Protein AF-A0A2S7Q6Q3-F1 (afdb_monomer_lite)

Structure (mmCIF, N/CA/C/O backbone):
data_AF-A0A2S7Q6Q3-F1
#
_entry.id   AF-A0A2S7Q6Q3-F1
#
loop_
_atom_site.group_PDB
_atom_site.id
_atom_site.type_symbol
_atom_site.label_atom_id
_atom_site.label_alt_id
_atom_site.label_comp_id
_atom_site.label_asym_id
_atom_site.label_entity_id
_atom_site.label_seq_id
_atom_site.pdbx_PDB_ins_code
_atom_site.Cartn_x
_atom_site.Cartn_y
_atom_site.Cartn_z
_atom_site.occupancy
_atom_site.B_iso_or_equiv
_atom_site.auth_seq_id
_atom_site.auth_comp_id
_atom_site.auth_asym_id
_atom_site.auth_atom_id
_atom_site.pdbx_PDB_model_num
ATOM 1 N N . MET A 1 1 ? 13.730 12.393 -16.779 1.00 71.25 1 MET A N 1
ATOM 2 C CA . MET A 1 1 ? 12.632 12.925 -15.943 1.00 71.25 1 MET A CA 1
ATOM 3 C C . MET A 1 1 ? 12.917 12.567 -14.499 1.00 71.25 1 MET A C 1
ATOM 5 O O . MET A 1 1 ? 13.514 11.523 -14.273 1.00 71.25 1 MET A O 1
ATOM 9 N N . ALA A 1 2 ? 12.558 13.436 -13.554 1.00 83.56 2 ALA A N 1
ATOM 10 C CA . ALA A 1 2 ? 12.604 13.091 -12.135 1.00 83.56 2 ALA A CA 1
ATOM 11 C C . ALA A 1 2 ? 11.394 12.199 -11.784 1.00 83.56 2 ALA A C 1
ATOM 13 O O . ALA A 1 2 ? 10.334 12.405 -12.381 1.00 83.56 2 ALA A O 1
ATOM 14 N N . PRO A 1 3 ? 11.539 11.223 -10.870 1.00 84.44 3 PRO A N 1
ATOM 15 C CA . PRO A 1 3 ? 10.430 10.377 -10.432 1.00 84.44 3 PRO A CA 1
ATOM 16 C C . PRO A 1 3 ? 9.359 11.199 -9.700 1.00 84.44 3 PRO A C 1
ATOM 18 O O . PRO A 1 3 ? 9.679 12.150 -8.980 1.00 84.44 3 PRO A O 1
ATOM 21 N N . ILE A 1 4 ? 8.092 10.829 -9.890 1.00 89.88 4 ILE A N 1
ATOM 22 C CA . ILE A 1 4 ? 6.949 11.425 -9.191 1.00 89.88 4 ILE A CA 1
ATOM 23 C C . ILE A 1 4 ? 6.677 10.550 -7.974 1.00 89.88 4 ILE A C 1
ATOM 25 O O . ILE A 1 4 ? 6.465 9.361 -8.127 1.00 89.88 4 ILE A O 1
ATOM 29 N N . ASN A 1 5 ? 6.672 11.128 -6.775 1.00 92.69 5 ASN A N 1
ATOM 30 C CA . ASN A 1 5 ? 6.362 10.382 -5.556 1.00 92.69 5 ASN A CA 1
ATOM 31 C C . ASN A 1 5 ? 4.971 10.781 -5.064 1.00 92.69 5 ASN A C 1
ATOM 33 O O . ASN A 1 5 ? 4.722 11.969 -4.840 1.00 92.69 5 ASN A O 1
ATOM 37 N N . ILE A 1 6 ? 4.088 9.803 -4.874 1.00 93.06 6 ILE A N 1
ATOM 38 C CA . ILE A 1 6 ? 2.717 10.020 -4.406 1.00 93.06 6 ILE A CA 1
ATOM 39 C C . ILE A 1 6 ? 2.528 9.310 -3.067 1.00 93.06 6 ILE A C 1
ATOM 41 O O . ILE A 1 6 ? 2.909 8.152 -2.899 1.00 93.06 6 ILE A O 1
ATOM 45 N N . VAL A 1 7 ? 1.911 10.019 -2.120 1.00 94.00 7 VAL A N 1
ATOM 46 C CA . VAL A 1 7 ? 1.376 9.440 -0.885 1.00 94.00 7 VAL A CA 1
ATOM 47 C C . VAL A 1 7 ? -0.128 9.664 -0.883 1.00 94.00 7 VAL A C 1
ATOM 49 O O . VAL A 1 7 ? -0.582 10.808 -0.833 1.00 94.00 7 VAL A O 1
ATOM 52 N N . ALA A 1 8 ? -0.901 8.584 -0.934 1.00 92.81 8 ALA A N 1
ATOM 53 C CA . ALA A 1 8 ? -2.351 8.644 -0.831 1.00 92.81 8 ALA A CA 1
ATOM 54 C C . ALA A 1 8 ? -2.803 8.168 0.554 1.00 92.81 8 ALA A C 1
ATOM 56 O O . ALA A 1 8 ? -2.400 7.105 1.019 1.00 92.81 8 ALA A O 1
ATOM 57 N N . ILE A 1 9 ? -3.659 8.960 1.205 1.00 92.88 9 ILE A N 1
ATOM 58 C CA . ILE A 1 9 ? -4.295 8.608 2.479 1.00 92.88 9 ILE A CA 1
ATOM 59 C C . ILE A 1 9 ? -5.777 8.395 2.205 1.00 92.88 9 ILE A C 1
ATOM 61 O O . ILE A 1 9 ? -6.508 9.333 1.884 1.00 92.88 9 ILE A O 1
ATOM 65 N N . ILE A 1 10 ? -6.224 7.155 2.338 1.00 93.06 10 ILE A N 1
ATOM 66 C CA 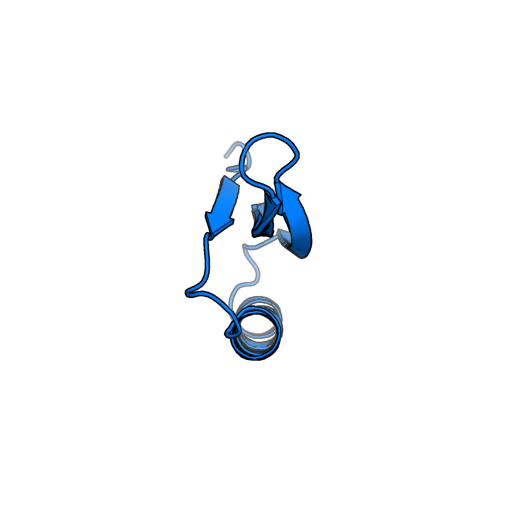. ILE A 1 10 ? -7.595 6.752 2.054 1.00 93.06 10 ILE A CA 1
ATOM 67 C C . ILE A 1 10 ? -8.284 6.478 3.386 1.00 93.06 10 ILE A C 1
ATOM 69 O O . ILE A 1 10 ? -7.825 5.649 4.166 1.00 93.06 10 ILE A O 1
ATOM 73 N N . SER A 1 11 ? -9.390 7.178 3.652 1.00 92.38 11 SER A N 1
ATOM 74 C CA . SER A 1 11 ? -10.228 6.965 4.840 1.00 92.38 11 SER A CA 1
ATOM 75 C C . SER A 1 11 ? -11.457 6.138 4.453 1.00 92.38 11 SER A C 1
ATOM 77 O O . SER A 1 11 ? -12.396 6.686 3.866 1.00 92.38 11 SER A O 1
ATOM 79 N N . PRO A 1 12 ? -11.472 4.820 4.717 1.00 90.88 12 PRO A N 1
ATOM 80 C CA . PRO A 1 12 ? -12.586 3.963 4.348 1.00 90.88 12 PRO A CA 1
ATOM 81 C C . PRO A 1 12 ? -13.810 4.278 5.211 1.00 90.88 12 PRO A C 1
ATOM 83 O O . PRO A 1 12 ? -13.713 4.811 6.317 1.00 90.88 12 PRO A O 1
ATOM 86 N N . LYS A 1 13 ? -14.993 3.880 4.735 1.00 91.62 13 LYS A N 1
ATOM 87 C CA . LYS A 1 13 ? -16.178 3.833 5.603 1.00 91.62 13 LYS A CA 1
ATOM 88 C C . LYS A 1 13 ? -15.918 2.871 6.772 1.00 91.62 13 LYS A C 1
ATOM 90 O O . LYS A 1 13 ? -15.250 1.853 6.591 1.00 91.62 13 LYS A O 1
ATOM 95 N N . ALA A 1 14 ? -16.490 3.164 7.940 1.00 89.19 14 ALA A N 1
ATOM 96 C CA . ALA A 1 14 ? -16.350 2.320 9.127 1.00 89.19 14 ALA A CA 1
ATOM 97 C C . ALA A 1 14 ? -16.685 0.844 8.821 1.00 89.19 14 ALA A C 1
ATOM 99 O O . ALA A 1 14 ? -17.695 0.551 8.174 1.00 89.19 14 ALA A O 1
ATOM 100 N N . GLY A 1 15 ? -15.811 -0.074 9.249 1.00 90.75 15 GLY A N 1
ATOM 101 C CA . GLY A 1 15 ? -15.951 -1.517 9.018 1.00 90.75 15 GLY A CA 1
ATOM 102 C C . GLY A 1 15 ? -15.728 -1.978 7.570 1.00 90.75 15 GLY A C 1
ATOM 103 O O . GLY A 1 15 ? -16.090 -3.101 7.228 1.00 90.75 15 GLY A O 1
ATOM 104 N N . LYS A 1 16 ? -15.189 -1.126 6.685 1.00 93.50 16 LYS A N 1
ATOM 105 C CA . LYS A 1 16 ? -14.900 -1.470 5.275 1.00 93.50 16 LYS A CA 1
ATOM 106 C C . LYS A 1 16 ? -13.412 -1.525 4.940 1.00 93.50 16 LYS A C 1
ATOM 108 O O . LYS A 1 16 ? -13.077 -1.688 3.770 1.00 93.50 16 LYS A O 1
ATOM 113 N N . VAL A 1 17 ? -12.546 -1.388 5.935 1.00 93.38 17 VAL A N 1
ATOM 114 C CA . VAL A 1 17 ? -11.092 -1.295 5.763 1.00 93.38 17 VAL A CA 1
ATOM 115 C C . VAL A 1 17 ? -10.537 -2.558 5.115 1.00 93.38 17 VAL A C 1
ATOM 117 O O . VAL A 1 17 ? -9.947 -2.4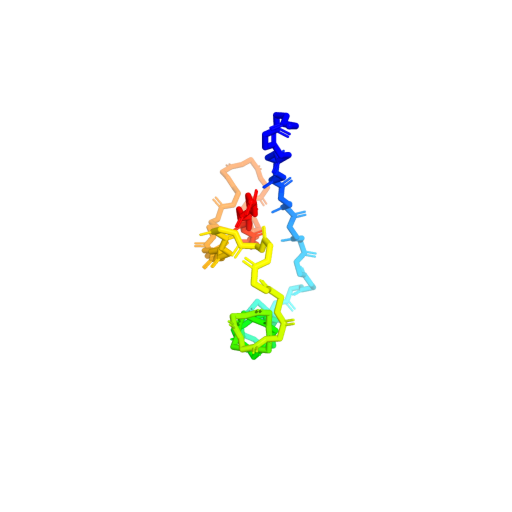56 4.044 1.00 93.38 17 VAL A O 1
ATOM 120 N N . ASP A 1 18 ? -10.843 -3.736 5.661 1.00 92.12 18 ASP A N 1
ATOM 121 C CA . ASP A 1 18 ? -10.378 -5.017 5.109 1.00 92.12 18 ASP A CA 1
ATOM 122 C C . ASP A 1 18 ? -10.800 -5.212 3.651 1.00 92.12 18 ASP A C 1
ATOM 124 O O . ASP A 1 18 ? -9.993 -5.566 2.791 1.00 92.12 18 ASP A O 1
ATOM 128 N N . ARG A 1 19 ? -12.069 -4.912 3.340 1.00 94.75 19 ARG A N 1
ATOM 129 C CA . ARG A 1 19 ? -12.579 -5.037 1.970 1.00 94.75 19 ARG A CA 1
ATOM 130 C C . ARG A 1 19 ? -11.895 -4.057 1.022 1.00 94.75 19 ARG A C 1
ATOM 132 O O . ARG A 1 19 ? -11.667 -4.393 -0.137 1.00 94.75 19 ARG A O 1
ATOM 139 N N . LEU A 1 20 ? -11.606 -2.841 1.480 1.00 94.56 20 LEU A N 1
ATOM 140 C CA . LEU A 1 20 ? -10.907 -1.869 0.652 1.00 94.56 20 LEU A CA 1
ATOM 141 C C . LEU A 1 20 ? -9.444 -2.273 0.443 1.00 94.56 20 LEU A C 1
ATOM 143 O O . LEU A 1 20 ? -8.957 -2.166 -0.676 1.00 94.56 20 LEU A O 1
ATOM 147 N N . LEU A 1 21 ? -8.774 -2.796 1.471 1.00 91.75 21 LEU A N 1
ATOM 148 C CA . LEU A 1 21 ? -7.402 -3.293 1.378 1.00 91.75 21 LEU A CA 1
ATOM 149 C C . LEU A 1 21 ? -7.281 -4.458 0.385 1.00 91.75 21 LEU A C 1
ATOM 151 O O . LEU A 1 21 ? -6.347 -4.493 -0.417 1.00 91.75 21 LEU A O 1
ATOM 155 N N . GLU A 1 22 ? -8.253 -5.372 0.375 1.00 94.00 22 GLU A N 1
ATOM 156 C CA . GLU A 1 22 ? -8.334 -6.443 -0.623 1.00 94.00 22 GLU A CA 1
ATOM 157 C C . GLU A 1 22 ? -8.431 -5.883 -2.052 1.00 94.00 22 GLU A C 1
ATOM 159 O O . GLU A 1 22 ? -7.691 -6.309 -2.938 1.00 94.00 22 GLU A O 1
ATOM 164 N N . LEU A 1 23 ? -9.300 -4.890 -2.280 1.00 94.50 23 LEU A N 1
ATOM 165 C CA . LEU A 1 23 ? -9.451 -4.251 -3.592 1.00 94.50 23 LEU A CA 1
ATOM 166 C C . LEU A 1 23 ? -8.171 -3.522 -4.018 1.00 94.50 23 LEU A C 1
ATOM 168 O O . LEU A 1 23 ? -7.737 -3.667 -5.156 1.00 94.50 23 LEU A O 1
ATOM 172 N N . VAL A 1 24 ? -7.527 -2.791 -3.105 1.00 92.62 24 VAL A N 1
ATOM 173 C CA . VAL A 1 24 ? -6.249 -2.109 -3.370 1.00 92.62 24 VAL A CA 1
ATOM 174 C C . VAL A 1 24 ? -5.146 -3.118 -3.704 1.00 92.62 24 VAL A C 1
ATOM 176 O O . VAL A 1 24 ? -4.323 -2.859 -4.578 1.00 92.62 24 VAL A O 1
ATOM 179 N N . SER A 1 25 ? -5.163 -4.298 -3.083 1.00 90.31 25 SER A N 1
ATOM 180 C CA . SER A 1 25 ? -4.211 -5.373 -3.387 1.00 90.31 25 SER A CA 1
ATOM 181 C C . SER A 1 25 ? -4.398 -5.943 -4.798 1.00 90.31 25 SER A C 1
ATOM 183 O O . SER A 1 25 ? -3.424 -6.321 -5.443 1.00 90.31 25 SER A O 1
ATOM 185 N N . GLN A 1 26 ? -5.632 -5.986 -5.308 1.00 93.88 26 GLN A N 1
ATOM 186 C CA . GLN A 1 26 ? -5.907 -6.385 -6.695 1.00 93.88 26 GLN A CA 1
ATOM 187 C C . GLN A 1 26 ? -5.425 -5.322 -7.690 1.00 93.88 26 GLN A C 1
ATOM 189 O O . GLN A 1 26 ? -4.847 -5.664 -8.720 1.00 93.88 26 GLN A O 1
ATOM 194 N N . VAL A 1 27 ? -5.602 -4.039 -7.356 1.00 92.31 27 VAL A N 1
ATOM 195 C CA . VAL A 1 27 ? -5.069 -2.919 -8.149 1.00 92.31 27 VAL A CA 1
ATOM 196 C C . VAL A 1 27 ? -3.544 -2.984 -8.207 1.00 92.31 27 VAL A C 1
ATOM 198 O O . VAL A 1 27 ? -2.983 -2.847 -9.287 1.00 92.31 27 VAL A O 1
ATOM 201 N N . TYR A 1 28 ? -2.877 -3.287 -7.089 1.00 90.56 28 TYR A N 1
ATOM 202 C CA . TYR A 1 28 ? -1.426 -3.492 -7.063 1.00 90.56 28 TYR A CA 1
ATOM 203 C C . TYR A 1 28 ? -0.964 -4.544 -8.082 1.00 90.56 28 TYR A C 1
ATOM 205 O O . TYR A 1 28 ? -0.014 -4.296 -8.821 1.00 90.56 28 TYR A O 1
ATOM 213 N N . GLN A 1 29 ? -1.637 -5.700 -8.147 1.00 91.44 29 GLN A N 1
ATOM 214 C CA . GLN A 1 29 ? -1.288 -6.740 -9.126 1.00 91.44 29 GLN A CA 1
ATOM 215 C C . GLN A 1 29 ? -1.459 -6.227 -10.558 1.00 91.44 29 GLN A C 1
ATOM 217 O O . GLN A 1 29 ? -0.566 -6.390 -11.381 1.00 91.44 29 GLN A O 1
ATOM 222 N N . TYR A 1 30 ? -2.566 -5.534 -10.835 1.00 94.44 30 TYR A N 1
ATOM 223 C CA . TYR A 1 30 ? -2.802 -4.949 -12.151 1.00 94.44 30 TYR A CA 1
ATOM 224 C C . TYR A 1 30 ? -1.718 -3.931 -12.539 1.00 94.44 30 TYR A C 1
ATOM 226 O O 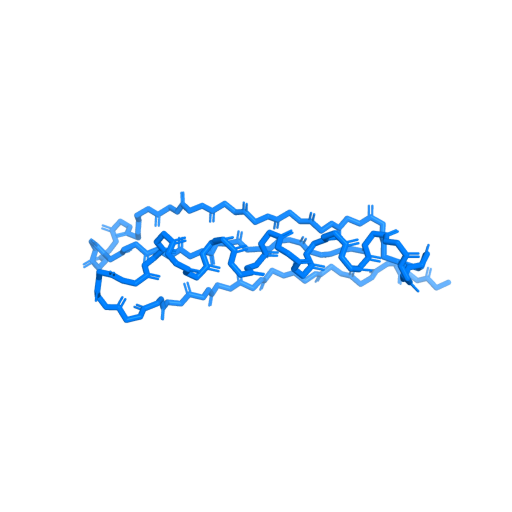. TYR A 1 30 ? -1.162 -4.031 -13.630 1.00 94.44 30 TYR A O 1
ATOM 234 N N . VAL A 1 31 ? -1.387 -2.985 -11.656 1.00 93.25 3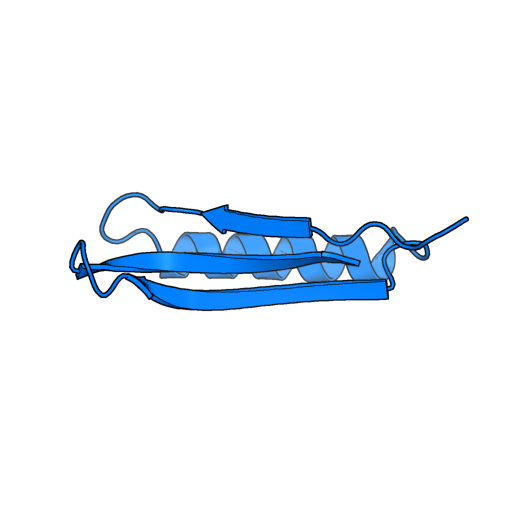1 VAL A N 1
ATOM 235 C CA . VAL A 1 31 ? -0.357 -1.960 -11.899 1.00 93.25 31 VAL A CA 1
ATOM 236 C C . VAL A 1 31 ? 0.997 -2.620 -12.147 1.00 93.25 31 VAL A C 1
ATOM 238 O O . VAL A 1 31 ? 1.663 -2.311 -13.130 1.00 93.25 31 VAL A O 1
ATOM 241 N N . LYS A 1 32 ? 1.374 -3.599 -11.320 1.00 89.62 32 LYS A N 1
ATOM 242 C CA . LYS A 1 32 ? 2.631 -4.338 -11.477 1.00 89.62 32 LYS A CA 1
ATOM 243 C C . LYS A 1 32 ? 2.751 -5.024 -12.843 1.00 89.62 32 LYS A C 1
ATOM 245 O O . LYS A 1 32 ? 3.839 -5.042 -13.415 1.00 89.62 32 LYS A O 1
ATOM 250 N N . ASP A 1 33 ? 1.655 -5.580 -13.350 1.00 93.56 33 ASP A N 1
ATOM 251 C CA . ASP A 1 33 ? 1.651 -6.332 -14.606 1.00 93.56 33 ASP A CA 1
ATOM 252 C C . ASP A 1 33 ? 1.546 -5.430 -15.850 1.00 93.56 33 ASP A C 1
ATOM 254 O O . ASP A 1 33 ? 1.994 -5.822 -16.929 1.00 93.56 33 ASP A O 1
ATOM 258 N N . ASN A 1 34 ? 0.958 -4.233 -15.724 1.00 96.12 34 ASN A N 1
ATOM 259 C CA . ASN A 1 34 ? 0.562 -3.406 -16.872 1.00 96.12 34 ASN A CA 1
ATOM 260 C C . ASN A 1 34 ? 1.252 -2.034 -16.941 1.00 96.12 34 ASN A C 1
ATOM 262 O O . ASN A 1 34 ? 1.248 -1.410 -18.003 1.00 96.12 34 ASN A O 1
ATOM 266 N N . GLU A 1 35 ? 1.860 -1.559 -15.853 1.00 90.62 35 GLU A N 1
ATOM 267 C CA . GLU A 1 35 ? 2.446 -0.220 -15.754 1.00 90.62 35 GLU A CA 1
ATOM 268 C C . GLU A 1 35 ? 3.949 -0.298 -15.441 1.00 90.62 35 GLU A C 1
ATOM 270 O O . GLU A 1 35 ? 4.382 -0.042 -14.320 1.00 90.62 35 GLU A O 1
ATOM 275 N N . PRO A 1 36 ? 4.802 -0.610 -16.435 1.00 87.38 36 PRO A N 1
ATOM 276 C CA . PRO A 1 36 ? 6.246 -0.766 -16.225 1.00 87.38 36 PRO A CA 1
ATOM 277 C C . PRO A 1 36 ? 6.960 0.537 -15.822 1.00 87.38 36 PRO A C 1
ATOM 279 O O . PRO A 1 36 ? 8.130 0.504 -15.447 1.00 87.38 36 PRO A O 1
ATOM 282 N N . GLY A 1 37 ? 6.284 1.685 -15.945 1.00 88.31 37 GLY A N 1
ATOM 283 C CA . GLY A 1 37 ? 6.771 2.979 -15.466 1.00 88.31 37 GLY A CA 1
ATOM 284 C C . GLY A 1 37 ? 6.572 3.197 -13.965 1.00 88.31 37 GLY A C 1
ATOM 285 O O . GLY A 1 37 ? 7.193 4.108 -13.424 1.00 88.31 37 GLY A O 1
ATOM 286 N N . THR A 1 38 ? 5.754 2.367 -13.314 1.00 85.88 38 THR A N 1
ATOM 287 C CA . THR A 1 38 ? 5.478 2.427 -11.879 1.00 85.88 38 THR A CA 1
ATOM 288 C C . THR A 1 38 ? 6.499 1.560 -11.147 1.00 85.88 38 THR A C 1
ATOM 290 O O . THR A 1 38 ? 6.501 0.333 -11.227 1.00 85.88 38 THR A O 1
ATOM 293 N N . LEU A 1 39 ? 7.424 2.216 -10.458 1.00 81.19 39 LEU A N 1
ATOM 294 C CA . LEU A 1 39 ? 8.568 1.633 -9.763 1.00 81.19 39 LEU A CA 1
ATOM 295 C C . LEU A 1 39 ? 8.201 1.124 -8.368 1.00 81.19 39 LEU A C 1
ATOM 297 O O . LEU A 1 39 ? 8.820 0.179 -7.873 1.00 81.19 39 LEU A O 1
ATOM 301 N N . ARG A 1 40 ? 7.212 1.748 -7.721 1.00 86.94 40 ARG A N 1
ATOM 302 C CA . ARG A 1 40 ? 6.725 1.361 -6.393 1.00 86.94 40 ARG A CA 1
ATOM 303 C C . ARG A 1 40 ? 5.212 1.489 -6.328 1.00 86.94 40 ARG A C 1
ATOM 305 O O . ARG A 1 40 ? 4.669 2.485 -6.777 1.00 86.94 40 ARG A O 1
ATOM 312 N N . TYR A 1 41 ? 4.558 0.504 -5.721 1.00 89.50 41 TYR A N 1
ATOM 313 C CA . TYR A 1 41 ? 3.151 0.572 -5.333 1.00 89.50 41 TYR A CA 1
ATOM 314 C C . TYR A 1 41 ? 2.970 -0.269 -4.068 1.00 89.50 41 TYR A C 1
ATOM 316 O O . TYR A 1 41 ? 3.076 -1.494 -4.101 1.00 89.50 41 TYR A O 1
ATOM 324 N N . GLU A 1 42 ? 2.749 0.382 -2.933 1.00 90.81 42 GLU A N 1
ATOM 325 C CA . GLU A 1 42 ? 2.611 -0.263 -1.625 1.00 90.81 42 GLU A CA 1
ATOM 326 C C . GLU A 1 42 ? 1.425 0.332 -0.883 1.00 90.81 42 GLU A C 1
ATOM 328 O O . GLU A 1 42 ? 1.235 1.542 -0.929 1.00 90.81 42 GLU A O 1
ATOM 333 N N . ALA A 1 43 ? 0.658 -0.492 -0.170 1.00 91.00 43 ALA A N 1
ATOM 334 C CA . ALA A 1 43 ? -0.455 -0.037 0.654 1.00 91.00 43 ALA A CA 1
ATOM 335 C C . ALA A 1 43 ? -0.413 -0.708 2.030 1.00 91.00 43 ALA A C 1
ATOM 337 O O . ALA A 1 43 ? -0.293 -1.930 2.127 1.00 91.00 43 ALA A O 1
ATOM 338 N N . THR A 1 44 ? -0.539 0.083 3.091 1.00 90.44 44 THR A N 1
ATOM 339 C CA . THR A 1 44 ? -0.586 -0.384 4.480 1.00 90.44 44 THR A CA 1
ATOM 340 C C . THR A 1 44 ? -1.813 0.168 5.186 1.00 90.44 44 THR A C 1
ATOM 342 O O . THR A 1 44 ? -2.266 1.274 4.904 1.00 90.44 44 THR A O 1
ATOM 345 N N . CYS A 1 45 ? -2.370 -0.612 6.110 1.00 91.44 45 CYS A N 1
ATOM 346 C CA . CYS A 1 45 ? -3.429 -0.143 6.992 1.00 91.44 45 CYS A CA 1
ATOM 347 C C . CYS A 1 45 ? -2.822 0.367 8.302 1.00 91.44 45 CYS A C 1
ATOM 349 O O . CYS A 1 45 ? -2.037 -0.337 8.936 1.00 91.44 45 CYS A O 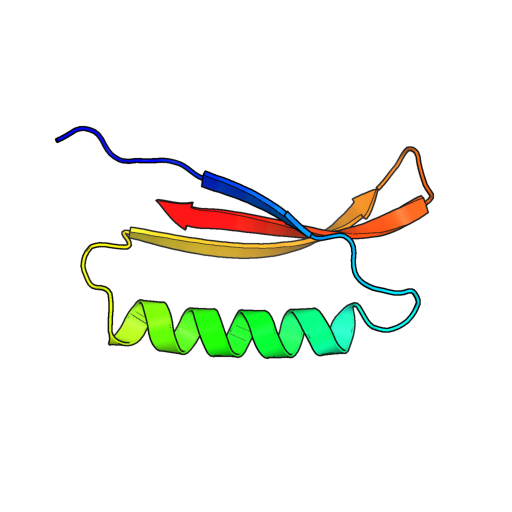1
ATOM 351 N N . GLU A 1 46 ? -3.213 1.565 8.724 1.00 90.88 46 GLU A N 1
ATOM 352 C CA . GLU A 1 46 ? -2.810 2.168 9.992 1.00 90.88 46 GLU A CA 1
ATOM 353 C C . GLU A 1 46 ? -4.006 2.789 10.716 1.00 90.88 46 GLU A C 1
ATOM 355 O O . GLU A 1 46 ? -4.967 3.240 10.097 1.00 90.88 46 GLU A O 1
ATOM 360 N N . VAL A 1 47 ? -3.942 2.861 12.047 1.00 89.69 47 VAL A N 1
ATOM 361 C CA . VAL A 1 47 ? -4.928 3.603 12.843 1.00 89.69 47 VAL A CA 1
ATOM 362 C C . VAL A 1 47 ? -4.460 5.045 12.984 1.00 89.69 47 VAL A C 1
ATOM 364 O O . VAL A 1 47 ? -3.399 5.317 13.554 1.00 89.69 47 VAL A O 1
ATOM 367 N N . ASN A 1 48 ? -5.270 5.990 12.509 1.00 87.00 48 ASN A N 1
ATOM 368 C CA . ASN A 1 48 ? -4.997 7.405 12.694 1.00 87.00 48 ASN A CA 1
ATOM 369 C C . ASN A 1 48 ? -5.032 7.750 14.191 1.00 87.00 48 ASN A C 1
ATOM 371 O O . ASN A 1 48 ? -6.064 7.634 14.848 1.00 87.00 48 ASN A O 1
ATOM 375 N N . LYS A 1 49 ? -3.905 8.213 14.738 1.00 87.31 49 LYS A N 1
ATOM 376 C CA . LYS A 1 49 ? -3.759 8.472 16.181 1.00 87.31 49 LYS A CA 1
ATOM 377 C C . LYS A 1 49 ? -4.624 9.624 16.706 1.00 87.31 49 LYS A C 1
ATOM 379 O O . LYS A 1 49 ? -4.846 9.695 17.908 1.00 87.31 49 LYS A O 1
ATOM 384 N N . GLN A 1 50 ? -5.075 10.531 15.838 1.00 87.19 50 GLN A N 1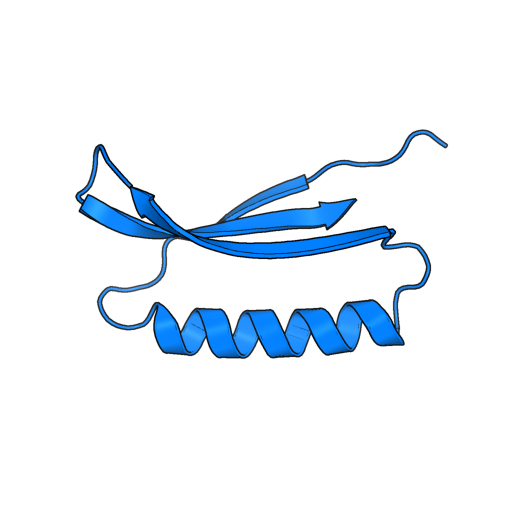
ATOM 385 C CA . GLN A 1 50 ? -5.900 11.679 16.225 1.00 87.19 50 GLN A CA 1
ATOM 386 C C . GLN A 1 50 ? -7.393 11.346 16.191 1.00 87.19 50 GLN A C 1
ATOM 388 O O . GLN A 1 50 ? -8.124 11.759 17.085 1.00 87.19 50 GLN A O 1
ATOM 393 N N . SER A 1 51 ? -7.849 10.609 15.174 1.00 83.69 51 SER A N 1
ATOM 394 C CA . SER A 1 51 ? -9.270 10.281 15.000 1.00 83.69 51 SER A CA 1
ATOM 395 C C . SER A 1 51 ? -9.660 8.890 15.507 1.00 83.69 51 SER A C 1
ATOM 397 O O . SER A 1 51 ? -10.845 8.626 15.685 1.00 83.69 51 SER A O 1
ATOM 399 N N . GLY A 1 52 ? -8.694 7.991 15.719 1.00 86.25 52 GLY A N 1
ATOM 400 C CA . GLY A 1 52 ? -8.934 6.583 16.055 1.00 86.25 52 GLY A CA 1
ATOM 401 C C . GLY A 1 52 ? -9.484 5.749 14.893 1.00 86.25 52 GLY A C 1
ATOM 402 O O . GLY A 1 52 ? -9.857 4.598 15.097 1.00 86.25 52 GLY A O 1
ATOM 403 N N . VAL A 1 53 ? -9.557 6.318 13.686 1.00 87.12 53 VAL A N 1
ATOM 404 C CA . VAL A 1 53 ? -10.117 5.660 12.499 1.00 87.12 53 VAL A CA 1
ATOM 405 C C . VAL A 1 53 ? -9.005 4.981 11.705 1.00 87.12 53 VAL A C 1
ATOM 407 O O . VAL A 1 53 ? -7.938 5.558 11.496 1.00 87.12 53 VAL A O 1
ATOM 410 N N . GLU A 1 54 ? -9.270 3.766 11.238 1.00 91.75 54 GLU A N 1
ATOM 411 C CA . GLU A 1 54 ? -8.395 3.037 10.319 1.00 91.75 54 GLU A CA 1
ATOM 412 C C . GLU A 1 54 ? -8.304 3.742 8.957 1.00 91.75 54 GLU A C 1
ATOM 414 O O . GLU A 1 54 ? -9.302 4.194 8.392 1.00 91.75 54 GLU A O 1
ATOM 419 N N . GLN A 1 55 ? -7.094 3.833 8.421 1.00 92.88 55 GLN A N 1
ATOM 420 C CA . GLN A 1 55 ? -6.771 4.455 7.144 1.00 92.88 55 GLN A CA 1
ATOM 421 C C . GLN A 1 55 ? -5.839 3.547 6.354 1.00 92.88 55 GLN A C 1
ATOM 423 O O . GLN A 1 55 ? -5.040 2.810 6.926 1.00 92.88 55 GLN A O 1
ATOM 428 N N . ILE A 1 56 ? -5.923 3.630 5.031 1.00 93.31 56 ILE A N 1
ATOM 429 C CA . ILE A 1 56 ? -4.956 2.995 4.141 1.00 93.31 56 ILE A CA 1
ATOM 430 C C . ILE A 1 56 ? -3.994 4.077 3.661 1.00 93.31 56 ILE A C 1
ATOM 432 O O . ILE A 1 56 ? -4.429 5.082 3.095 1.00 93.31 56 ILE A O 1
ATOM 436 N N . ILE A 1 57 ? -2.702 3.876 3.900 1.00 93.31 57 ILE A N 1
ATOM 437 C CA . ILE A 1 57 ? -1.622 4.723 3.401 1.00 93.31 57 ILE A CA 1
ATOM 438 C C . ILE A 1 57 ? -0.991 4.001 2.220 1.00 93.31 57 ILE A C 1
ATOM 440 O O . ILE A 1 57 ? -0.589 2.846 2.341 1.00 93.31 57 ILE A O 1
ATOM 444 N N . MET A 1 58 ? -0.919 4.677 1.079 1.00 93.44 58 MET A N 1
ATOM 445 C CA . MET A 1 58 ? -0.389 4.117 -0.156 1.00 93.44 58 MET A CA 1
ATOM 446 C C . MET A 1 58 ? 0.768 4.960 -0.687 1.00 93.44 58 MET A C 1
ATOM 448 O O . MET A 1 58 ? 0.676 6.187 -0.706 1.00 93.44 58 MET A O 1
ATOM 452 N N . PHE A 1 59 ? 1.835 4.296 -1.127 1.00 93.44 59 PHE A N 1
ATOM 453 C CA . PHE A 1 59 ? 3.019 4.901 -1.731 1.00 93.44 59 PHE A CA 1
ATOM 454 C C . PHE A 1 59 ? 3.144 4.476 -3.186 1.00 93.44 59 PHE A C 1
ATOM 456 O O . PHE A 1 59 ? 3.117 3.279 -3.472 1.00 93.44 59 PHE A O 1
ATOM 463 N N . GLU A 1 60 ? 3.354 5.449 -4.068 1.00 91.50 60 GLU A N 1
ATOM 464 C CA . GLU A 1 60 ? 3.591 5.222 -5.492 1.00 91.50 60 GLU A CA 1
ATOM 465 C C . GLU A 1 60 ? 4.812 6.016 -5.971 1.00 91.50 60 GLU A C 1
ATOM 467 O O . GLU A 1 60 ? 5.071 7.127 -5.487 1.00 91.50 60 GLU A O 1
ATOM 472 N N . THR A 1 61 ? 5.613 5.429 -6.860 1.00 88.25 61 THR A N 1
ATOM 473 C CA . THR A 1 61 ? 6.812 6.057 -7.449 1.00 88.25 61 THR A CA 1
ATOM 474 C C . THR A 1 61 ? 7.025 5.592 -8.871 1.00 88.25 61 THR A C 1
ATOM 476 O O . THR A 1 61 ? 6.774 4.390 -9.093 1.00 88.25 61 THR A O 1
#

Sequence (61 aa):
MAPINIVAIISPKAGKVDRLLELVSQVYQYVKDNEPGTLRYEATCEVNKQSGVEQIIMFET

Secondary structure (DSSP, 8-state):
-PPP-EEEEE-PPTT-HHHHHHHHHHHHHHHHHH-TT---EEEEEEE-TTT--EEEEEEE-

pLDDT: mean 90.49, std 3.98, range [71.25, 96.12]

Foldseek 3Di:
DDDDKDKDKAFDDPPCQVVVVVVLVVVVVVCVVPPPVKPDWDWDWDQDPPPRGIIIIIIID

Radius of gyration: 12.89 Å; chains: 1; bounding box: 29×20×33 Å